Protein AF-A0A369KTC8-F1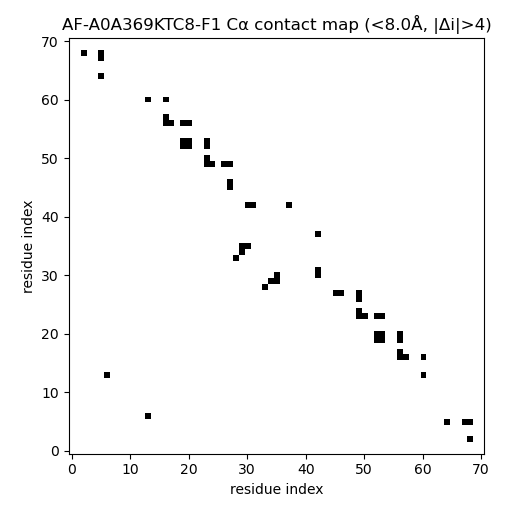 (afdb_monomer)

Nearest PDB structures (foldseek):
  6tz9-assembly1_A  TM=4.609E-01  e=9.439E+00  Homo sapiens

Secondary structure (DSSP, 8-state):
-HHHHHHHHTHHHHHHHHHHHHHHHHHHHHHHHS--S--HHHHHHHHHHHHHHHHHHHHHHHHHHHHHH--

pLDDT: mean 76.81, std 10.86, range [51.56, 91.62]

Mean predicted aligned error: 7.86 Å

Radius of gyration: 15.66 Å; Cα contacts (8 Å, |Δi|>4): 32; chains: 1; bounding box: 36×14×43 Å

Sequence (71 aa):
MELFYLIQERALPFSILALLMMASAVVVYVVWKRQVSLPLPLRIFTTVVCLTCIIGSAGLMLFTLFVGYNA

Structure (mmCIF, N/CA/C/O backbone):
data_AF-A0A369KTC8-F1
#
_entry.id   AF-A0A369KTC8-F1
#
loop_
_atom_site.group_PDB
_atom_site.id
_atom_site.type_symbol
_atom_site.label_atom_id
_atom_site.label_alt_id
_atom_site.label_comp_id
_atom_site.label_asym_id
_atom_site.label_entity_id
_atom_site.label_seq_id
_atom_site.pdbx_PDB_ins_code
_atom_site.Cartn_x
_atom_site.Cartn_y
_atom_site.Cartn_z
_atom_site.occupancy
_atom_site.B_iso_or_equiv
_atom_site.auth_seq_id
_atom_site.auth_comp_id
_atom_site.auth_asym_id
_atom_site.auth_atom_id
_atom_site.pdbx_PDB_model_num
ATOM 1 N N . MET A 1 1 ? 11.213 11.630 -23.666 1.00 51.62 1 MET A N 1
ATOM 2 C CA . MET A 1 1 ? 10.333 10.637 -24.318 1.00 51.62 1 MET A CA 1
ATOM 3 C C . MET A 1 1 ? 10.523 9.213 -23.781 1.00 51.62 1 MET A C 1
ATOM 5 O O . MET A 1 1 ? 9.666 8.396 -24.051 1.00 51.62 1 MET A O 1
ATOM 9 N N . GLU A 1 2 ? 11.551 8.927 -22.971 1.00 59.56 2 GLU A N 1
ATOM 10 C CA . GLU A 1 2 ? 11.877 7.563 -22.496 1.00 59.56 2 GLU A CA 1
ATOM 11 C C . GLU A 1 2 ? 11.024 7.107 -21.290 1.00 59.56 2 GLU A C 1
ATOM 13 O O . GLU A 1 2 ? 10.509 5.994 -21.243 1.00 59.56 2 GLU A O 1
ATOM 18 N N . LEU A 1 3 ? 10.798 8.005 -20.323 1.00 57.41 3 LEU A N 1
ATOM 19 C CA . LEU A 1 3 ? 10.133 7.688 -19.048 1.00 57.41 3 LEU A CA 1
ATOM 20 C C . LEU A 1 3 ? 8.658 7.283 -19.220 1.00 57.41 3 LEU A C 1
ATOM 22 O O . LEU A 1 3 ? 8.179 6.363 -18.565 1.00 57.41 3 LEU A O 1
ATOM 26 N N . PHE A 1 4 ? 7.949 7.936 -20.144 1.00 60.34 4 PHE A N 1
ATOM 27 C CA . PHE A 1 4 ? 6.565 7.592 -20.486 1.00 60.34 4 PHE A CA 1
ATOM 28 C C . PHE A 1 4 ? 6.455 6.245 -21.214 1.00 60.34 4 PHE A C 1
ATOM 30 O O . PHE A 1 4 ? 5.450 5.561 -21.047 1.00 60.34 4 PHE A O 1
ATOM 37 N N . TYR A 1 5 ? 7.479 5.849 -21.976 1.00 60.62 5 TYR A N 1
ATOM 38 C CA . TYR A 1 5 ? 7.502 4.579 -22.704 1.00 60.62 5 TYR A CA 1
ATOM 39 C C . TYR A 1 5 ? 7.766 3.399 -21.755 1.00 60.62 5 TYR A C 1
ATOM 41 O O . TYR A 1 5 ? 7.034 2.413 -21.768 1.00 60.62 5 TYR A O 1
ATOM 49 N N . LEU A 1 6 ? 8.707 3.559 -20.818 1.00 59.66 6 LEU A N 1
ATOM 50 C CA . LEU A 1 6 ? 8.961 2.607 -19.726 1.00 59.66 6 LEU A CA 1
ATOM 51 C C . LEU A 1 6 ? 7.739 2.413 -18.815 1.00 59.66 6 LEU A C 1
ATOM 53 O O . LEU A 1 6 ? 7.410 1.290 -18.427 1.00 59.66 6 LEU A O 1
ATOM 57 N N . ILE A 1 7 ? 7.027 3.502 -18.503 1.00 63.44 7 ILE A N 1
ATOM 58 C CA . ILE A 1 7 ? 5.756 3.444 -17.769 1.00 63.44 7 ILE A CA 1
ATOM 59 C C . ILE A 1 7 ? 4.680 2.727 -18.590 1.00 63.44 7 ILE A C 1
ATOM 61 O O . ILE A 1 7 ? 3.853 2.041 -18.002 1.00 63.44 7 ILE A O 1
ATOM 65 N N . GLN A 1 8 ? 4.680 2.847 -19.920 1.00 63.81 8 GLN A N 1
ATOM 66 C CA . GLN A 1 8 ? 3.702 2.196 -20.794 1.00 63.81 8 GLN A CA 1
ATOM 67 C C . GLN A 1 8 ? 3.939 0.680 -20.906 1.00 63.81 8 GLN A C 1
ATOM 69 O O . GLN A 1 8 ? 2.990 -0.090 -20.770 1.00 63.81 8 GLN A O 1
ATOM 74 N N . GLU A 1 9 ? 5.187 0.229 -21.052 1.00 66.75 9 GLU A N 1
ATOM 75 C CA . GLU A 1 9 ? 5.528 -1.206 -21.047 1.00 66.75 9 GLU A CA 1
ATOM 76 C C . GLU A 1 9 ? 5.289 -1.864 -19.682 1.00 66.75 9 GLU A C 1
ATOM 78 O O . GLU A 1 9 ? 4.916 -3.035 -19.589 1.00 66.75 9 GLU A O 1
ATOM 83 N N . ARG A 1 10 ? 5.462 -1.102 -18.596 1.00 65.94 10 ARG A N 1
ATOM 84 C CA . ARG A 1 10 ? 5.220 -1.544 -17.214 1.00 65.94 10 ARG A CA 1
ATOM 85 C C . ARG A 1 10 ? 3.918 -0.976 -16.643 1.00 65.94 10 ARG A C 1
ATOM 87 O O . ARG A 1 10 ? 3.755 -0.927 -15.423 1.00 65.94 10 ARG A O 1
ATOM 94 N N . ALA A 1 11 ? 2.968 -0.599 -17.502 1.00 67.75 11 ALA A N 1
ATOM 95 C CA . ALA A 1 11 ? 1.732 0.064 -17.084 1.00 67.75 11 ALA A CA 1
ATOM 96 C C . ALA A 1 11 ? 0.889 -0.827 -16.172 1.00 67.75 11 ALA A C 1
ATOM 98 O O . ALA A 1 11 ? 0.353 -0.357 -15.177 1.00 67.75 11 ALA A O 1
ATOM 99 N N . LEU A 1 12 ? 0.832 -2.129 -16.462 1.00 69.81 12 LEU A N 1
ATOM 100 C CA . LEU A 1 12 ? 0.106 -3.114 -15.657 1.00 69.81 12 LEU A CA 1
ATOM 101 C C . LEU A 1 12 ? 0.568 -3.161 -14.186 1.00 69.81 12 LEU A C 1
ATOM 103 O O . LEU A 1 12 ? -0.263 -2.915 -13.308 1.00 69.81 12 LEU A O 1
ATOM 107 N N . PRO A 1 13 ? 1.852 -3.430 -13.868 1.00 74.12 13 PRO A N 1
ATOM 108 C CA . PRO A 1 13 ? 2.308 -3.443 -12.479 1.00 74.12 13 PRO A CA 1
ATOM 109 C C . PRO A 1 13 ? 2.189 -2.067 -11.812 1.00 74.12 13 PRO A C 1
ATOM 111 O O . PRO A 1 13 ? 1.801 -1.996 -10.645 1.00 74.12 13 PRO A O 1
ATOM 114 N N . PHE A 1 14 ? 2.426 -0.972 -12.543 1.00 77.94 14 PHE A N 1
ATOM 115 C CA . PHE A 1 14 ? 2.237 0.381 -12.012 1.00 77.94 14 PHE A CA 1
ATOM 116 C C . PHE A 1 14 ? 0.773 0.677 -11.666 1.00 77.94 14 PHE A C 1
ATOM 118 O O . PHE A 1 14 ? 0.493 1.215 -10.597 1.00 77.94 14 PHE A O 1
ATOM 125 N N . SER A 1 15 ? -0.178 0.295 -12.521 1.00 78.50 15 SER A N 1
ATOM 126 C CA . SER A 1 15 ? -1.610 0.484 -12.274 1.00 78.50 15 SER A CA 1
ATOM 127 C C . SER A 1 15 ? -2.106 -0.338 -11.087 1.00 78.50 15 SER A C 1
ATOM 129 O O . SER A 1 15 ? -2.894 0.174 -10.294 1.00 78.50 15 SER A O 1
ATOM 131 N N . ILE A 1 16 ? -1.630 -1.576 -10.918 1.00 81.00 16 ILE A N 1
ATOM 132 C CA . ILE A 1 16 ? -1.994 -2.424 -9.770 1.00 81.00 16 ILE A CA 1
ATOM 133 C C . ILE A 1 16 ? -1.4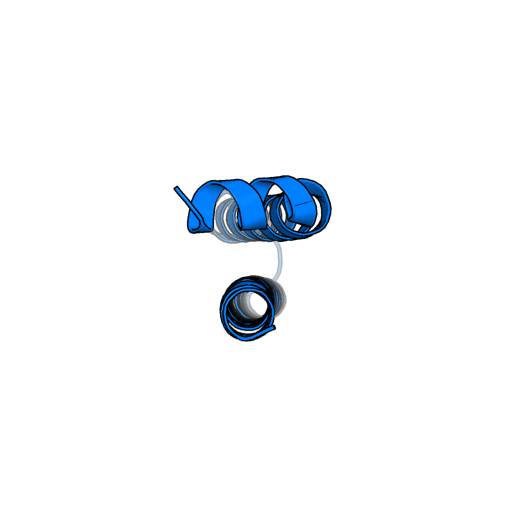74 -1.813 -8.464 1.00 81.00 16 ILE A C 1
ATOM 135 O O . ILE A 1 16 ? -2.229 -1.682 -7.500 1.00 81.00 16 ILE A O 1
ATOM 139 N N . LEU A 1 17 ? -0.209 -1.384 -8.437 1.00 82.31 17 LEU A N 1
ATOM 140 C CA . LEU A 1 17 ? 0.389 -0.726 -7.273 1.00 82.31 17 LEU A CA 1
ATOM 141 C C . LEU A 1 17 ? -0.311 0.611 -6.961 1.00 82.31 17 LEU A C 1
ATOM 143 O O . LEU A 1 17 ? -0.574 0.915 -5.799 1.00 82.31 17 LEU A O 1
ATOM 147 N N . ALA A 1 18 ? -0.685 1.384 -7.984 1.00 80.69 18 ALA A N 1
ATOM 148 C CA . ALA A 1 18 ? -1.420 2.639 -7.819 1.00 80.69 18 ALA A CA 1
ATOM 149 C C . ALA A 1 18 ? -2.837 2.416 -7.267 1.00 80.69 18 ALA A C 1
ATOM 151 O O . ALA A 1 18 ? -3.277 3.139 -6.371 1.00 80.69 18 ALA A O 1
ATOM 152 N N . LEU A 1 19 ? -3.546 1.394 -7.758 1.00 84.94 19 LEU A N 1
ATOM 153 C CA . LEU A 1 19 ? -4.845 0.982 -7.223 1.00 84.94 19 LEU A CA 1
ATOM 154 C C . LEU A 1 19 ? -4.734 0.546 -5.763 1.00 84.94 19 LEU A C 1
ATOM 156 O O . LEU A 1 19 ? -5.580 0.923 -4.955 1.00 84.94 19 LEU A O 1
ATOM 160 N N . LEU A 1 20 ? -3.678 -0.186 -5.403 1.00 84.25 20 LEU A N 1
ATOM 161 C CA . LEU A 1 20 ? -3.420 -0.595 -4.023 1.00 84.25 20 LEU A CA 1
ATOM 162 C C . LEU A 1 20 ? -3.172 0.617 -3.105 1.00 84.25 20 LEU A C 1
ATOM 164 O O . LEU A 1 20 ? -3.715 0.673 -1.998 1.00 84.25 20 LEU A O 1
ATOM 168 N N . MET A 1 21 ? -2.414 1.618 -3.567 1.00 83.62 21 MET A N 1
ATOM 169 C CA . MET A 1 21 ? -2.213 2.885 -2.844 1.00 83.62 21 MET A CA 1
ATOM 170 C C . MET A 1 21 ? -3.524 3.665 -2.674 1.00 83.62 21 MET A C 1
ATOM 172 O O . MET A 1 21 ? -3.811 4.162 -1.586 1.00 83.62 21 MET A O 1
ATOM 176 N N . MET A 1 22 ? -4.361 3.739 -3.712 1.00 87.38 22 MET A N 1
ATOM 177 C CA . MET A 1 22 ? -5.675 4.385 -3.609 1.00 87.38 22 MET A CA 1
ATOM 178 C C . MET A 1 22 ? -6.609 3.634 -2.656 1.00 87.38 22 MET A C 1
ATOM 180 O O . MET A 1 22 ? -7.239 4.256 -1.802 1.00 87.38 22 MET A O 1
ATOM 184 N N . ALA A 1 23 ? -6.673 2.305 -2.746 1.00 86.00 23 ALA A N 1
ATOM 185 C CA . ALA A 1 23 ? -7.502 1.485 -1.869 1.00 86.00 23 ALA A CA 1
ATOM 186 C C . ALA A 1 23 ? -7.089 1.635 -0.397 1.00 86.00 23 ALA A C 1
ATOM 188 O O . ALA A 1 23 ? -7.941 1.849 0.463 1.00 86.00 23 ALA A O 1
ATOM 189 N N . SER A 1 24 ? -5.787 1.602 -0.105 1.00 86.31 24 SER A N 1
ATOM 190 C CA . SER A 1 24 ? -5.265 1.809 1.252 1.00 86.31 24 SER A CA 1
ATOM 191 C C . SER A 1 24 ? -5.546 3.220 1.782 1.00 86.31 24 SER A C 1
ATOM 193 O O . SER A 1 24 ? -5.961 3.361 2.933 1.00 86.31 24 SER A O 1
ATOM 195 N N . ALA A 1 25 ? -5.441 4.261 0.951 1.00 84.00 25 ALA A N 1
ATOM 196 C CA . ALA A 1 25 ? -5.830 5.621 1.332 1.00 84.00 25 ALA A CA 1
ATOM 197 C C . ALA A 1 25 ? -7.333 5.739 1.652 1.00 84.00 25 ALA A C 1
ATOM 199 O O . ALA A 1 25 ? -7.709 6.360 2.650 1.00 84.00 25 ALA A O 1
ATOM 200 N N . VAL A 1 26 ? -8.199 5.106 0.853 1.00 87.50 26 VAL A N 1
ATOM 201 C CA . VAL A 1 26 ? -9.650 5.065 1.099 1.00 87.50 26 VAL A CA 1
ATOM 202 C C . VAL A 1 26 ? -9.965 4.324 2.398 1.00 87.50 26 VAL A C 1
ATOM 204 O O . VAL A 1 26 ? -10.774 4.805 3.189 1.00 87.50 26 VAL A O 1
ATOM 207 N N . VAL A 1 27 ? -9.308 3.192 2.664 1.00 84.81 27 VAL A N 1
ATOM 208 C CA . VAL A 1 27 ? -9.484 2.433 3.912 1.00 84.81 27 VAL A CA 1
ATOM 209 C C . VAL A 1 27 ? -9.097 3.281 5.122 1.00 84.81 27 VAL A C 1
ATOM 211 O O . VAL A 1 27 ? -9.892 3.390 6.055 1.00 84.81 27 VAL A O 1
ATOM 214 N N . VAL A 1 28 ? -7.940 3.950 5.093 1.00 85.12 28 VAL A N 1
ATOM 215 C CA . VAL A 1 28 ? -7.524 4.874 6.163 1.00 85.12 28 VAL A CA 1
ATOM 216 C C . VAL A 1 28 ? -8.556 5.987 6.340 1.00 85.12 28 VAL A C 1
ATOM 218 O O . VAL A 1 28 ? -9.011 6.240 7.455 1.00 85.12 28 VAL A O 1
ATOM 221 N N . TYR A 1 29 ? -9.003 6.610 5.251 1.00 85.38 29 TYR A N 1
ATOM 222 C CA . TYR A 1 29 ? -10.009 7.664 5.309 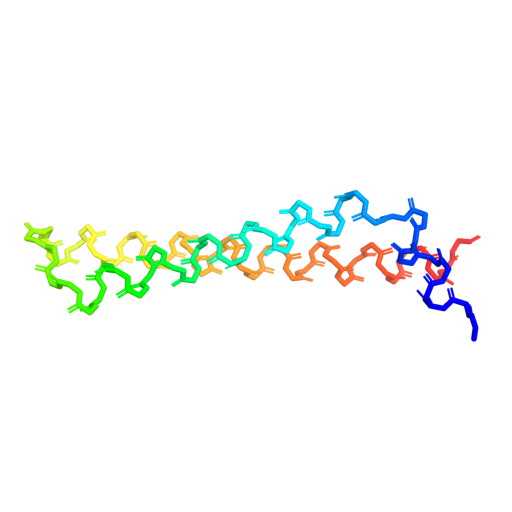1.00 85.38 29 TYR A CA 1
ATOM 223 C C . TYR A 1 29 ? -11.321 7.189 5.940 1.00 85.38 29 TYR A C 1
ATOM 225 O O . TYR A 1 29 ? -11.874 7.873 6.797 1.00 85.38 29 TYR A O 1
ATOM 233 N N . VAL A 1 30 ? -11.814 6.006 5.572 1.00 84.81 30 VAL A N 1
ATOM 234 C CA . VAL A 1 30 ? -1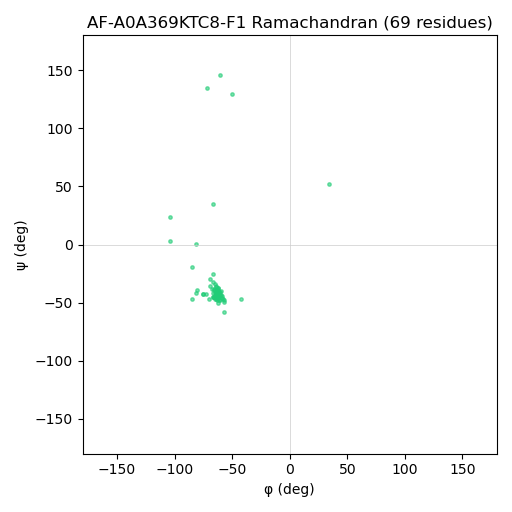3.047 5.432 6.128 1.00 84.81 30 VAL A CA 1
ATOM 235 C C . VAL A 1 30 ? -12.874 5.081 7.605 1.00 84.81 30 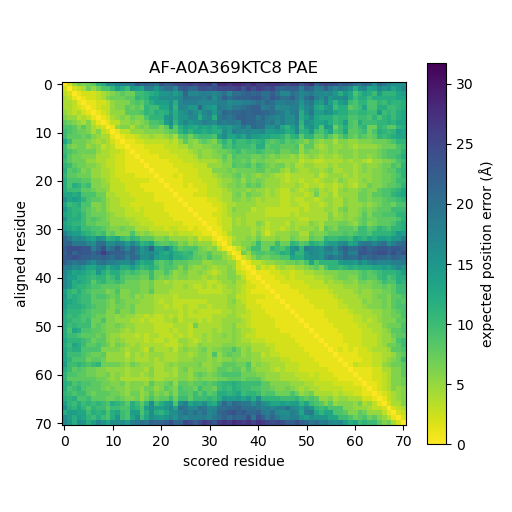VAL A C 1
ATOM 237 O O . VAL A 1 30 ? -13.728 5.441 8.417 1.00 84.81 30 VAL A O 1
ATOM 240 N N . VAL A 1 31 ? -11.763 4.440 7.977 1.00 83.69 31 VAL A N 1
ATOM 241 C CA . VAL A 1 31 ? -11.452 4.073 9.368 1.00 83.69 31 VAL A CA 1
ATOM 242 C C . VAL A 1 31 ? -11.391 5.311 10.261 1.00 83.69 31 VAL A C 1
ATOM 244 O O . VAL A 1 31 ? -11.894 5.286 11.388 1.00 83.69 31 VAL A O 1
ATOM 247 N N . TRP A 1 32 ? -10.811 6.410 9.777 1.00 78.94 32 TRP A N 1
ATOM 248 C CA . TRP A 1 32 ? -10.634 7.635 10.554 1.00 78.94 32 TRP A CA 1
ATOM 249 C C . TRP A 1 32 ? -11.862 8.549 10.534 1.00 78.94 32 TRP A C 1
ATOM 251 O O . TRP A 1 32 ? -12.314 8.971 11.599 1.00 78.94 32 TRP A O 1
ATOM 261 N N . LYS A 1 33 ? -12.451 8.802 9.361 1.00 78.75 33 LYS A N 1
ATOM 262 C CA . LYS A 1 33 ? -13.570 9.742 9.194 1.00 78.75 33 LYS A CA 1
ATOM 263 C C . LYS A 1 33 ? -14.918 9.156 9.583 1.00 78.75 33 LYS A C 1
ATOM 265 O O . LYS A 1 33 ? -15.737 9.860 10.161 1.00 78.75 33 LYS A O 1
ATOM 270 N N . ARG A 1 34 ? -15.172 7.883 9.273 1.00 73.19 34 ARG A N 1
ATOM 271 C CA . ARG A 1 34 ? -16.477 7.268 9.550 1.00 73.19 34 ARG A CA 1
ATOM 272 C C . ARG A 1 34 ? -16.622 6.803 10.997 1.00 73.19 34 ARG A C 1
ATOM 274 O O . ARG A 1 34 ? -17.666 6.249 11.312 1.00 73.19 34 ARG A O 1
ATOM 281 N N . GLN A 1 35 ? -15.583 7.003 11.828 1.00 63.31 35 GLN A N 1
ATOM 282 C CA . GLN A 1 35 ? -15.460 6.465 13.188 1.00 63.31 35 GLN A CA 1
ATOM 283 C C . GLN A 1 35 ? -16.112 5.089 13.289 1.00 63.31 35 GLN A C 1
ATOM 285 O O . GLN A 1 35 ? -16.981 4.854 14.126 1.00 63.31 35 GLN A O 1
ATOM 290 N N . VAL A 1 36 ? -15.719 4.195 12.373 1.00 64.38 36 VAL A N 1
ATOM 291 C CA . VAL A 1 36 ? -16.142 2.800 12.447 1.00 64.38 36 VAL A CA 1
ATOM 292 C C . VAL A 1 36 ? -15.844 2.372 13.877 1.00 64.38 36 VAL A C 1
ATOM 294 O O . VAL A 1 36 ? -14.743 2.655 14.363 1.00 64.38 36 VAL A O 1
ATOM 297 N N . SER A 1 37 ? -16.821 1.771 14.553 1.00 69.00 37 SER A N 1
ATOM 298 C CA . SER A 1 37 ? -16.793 1.336 15.958 1.00 69.00 37 SER A CA 1
ATOM 299 C C . SER A 1 37 ? -15.793 0.193 16.203 1.00 69.00 37 SER A C 1
ATOM 301 O O . SER A 1 37 ? -16.000 -0.710 17.004 1.00 69.00 37 SER A O 1
ATOM 303 N N . LEU A 1 38 ? -14.680 0.232 15.480 1.00 70.50 38 LEU A N 1
ATOM 304 C CA . LEU A 1 38 ? -13.480 -0.527 15.696 1.00 70.50 38 LEU A CA 1
ATOM 305 C C . LEU A 1 38 ? -12.777 0.022 16.941 1.00 70.50 38 LEU A C 1
ATOM 307 O O . LEU A 1 38 ? -12.599 1.240 17.071 1.00 70.50 38 LEU A O 1
ATOM 311 N N . PRO A 1 39 ? -12.319 -0.862 17.836 1.00 82.56 39 PRO A N 1
ATOM 312 C CA . PRO A 1 39 ? -11.534 -0.449 18.982 1.00 82.56 39 PRO A CA 1
ATOM 313 C C . PRO A 1 39 ? -10.245 0.240 18.511 1.00 82.56 39 PRO A C 1
ATOM 315 O O . PRO A 1 39 ? -9.662 -0.117 17.483 1.00 82.56 39 PRO A O 1
ATOM 318 N N . LEU A 1 40 ? -9.798 1.237 19.280 1.00 81.62 40 LEU A N 1
ATOM 319 C CA . LEU A 1 40 ? -8.603 2.046 19.008 1.00 81.62 40 LEU A CA 1
ATOM 320 C C . LEU A 1 40 ? -7.383 1.237 18.502 1.00 81.62 40 LEU A C 1
ATOM 322 O O . LEU A 1 40 ? -6.813 1.637 17.485 1.00 81.62 40 LEU A O 1
ATOM 326 N N . PRO A 1 41 ? -7.001 0.089 19.109 1.00 83.81 41 PRO A N 1
ATOM 327 C CA . PRO A 1 41 ? -5.868 -0.706 18.625 1.00 83.81 41 PRO A CA 1
ATOM 328 C C . PRO A 1 41 ? -6.063 -1.256 17.208 1.00 83.81 41 PRO A C 1
ATOM 330 O O . PRO A 1 41 ? -5.120 -1.258 16.423 1.00 83.81 41 PRO A O 1
ATOM 333 N N . LEU A 1 42 ? -7.281 -1.664 16.839 1.00 81.31 42 LEU A N 1
ATOM 334 C CA . LEU A 1 42 ? -7.592 -2.154 15.491 1.00 81.31 42 LEU A CA 1
ATOM 335 C C . LEU A 1 42 ? -7.537 -1.030 14.453 1.00 81.31 42 LEU A C 1
ATOM 337 O O . LEU A 1 42 ? -7.073 -1.252 13.333 1.00 81.31 42 LEU A O 1
ATOM 341 N N . ARG A 1 43 ? -7.950 0.190 14.822 1.00 81.62 43 ARG A N 1
ATOM 342 C CA . ARG A 1 43 ? -7.793 1.372 13.957 1.00 81.62 43 ARG A CA 1
ATOM 343 C C . ARG A 1 43 ? -6.313 1.674 13.731 1.00 81.62 43 ARG A C 1
ATOM 345 O O . ARG A 1 43 ? -5.897 1.843 12.592 1.00 81.62 43 ARG A O 1
ATOM 352 N N . ILE A 1 44 ? -5.496 1.672 14.781 1.00 85.94 44 ILE A N 1
ATOM 353 C CA . ILE A 1 44 ? -4.053 1.924 14.655 1.00 85.94 44 ILE A CA 1
ATOM 354 C C . ILE A 1 44 ? -3.390 0.835 13.805 1.00 85.94 44 ILE A C 1
ATOM 356 O O . ILE A 1 44 ? -2.694 1.162 12.848 1.00 85.94 44 ILE A O 1
ATOM 360 N N . PHE A 1 45 ? -3.670 -0.441 14.081 1.00 87.69 45 PHE A N 1
ATOM 361 C CA . PHE A 1 45 ? -3.122 -1.571 13.328 1.00 87.69 45 PHE A CA 1
ATOM 362 C C . PHE A 1 45 ? -3.446 -1.483 11.831 1.00 87.69 45 PHE A C 1
ATOM 364 O O . PHE A 1 45 ? -2.546 -1.548 10.998 1.00 87.69 45 PHE A O 1
ATOM 371 N N . THR A 1 46 ? -4.713 -1.250 11.480 1.00 85.62 46 THR A N 1
ATOM 372 C CA . THR A 1 46 ? -5.131 -1.094 10.074 1.00 85.62 46 THR A CA 1
ATOM 373 C C . THR A 1 46 ? -4.466 0.104 9.398 1.00 85.62 46 THR A C 1
ATOM 375 O O . THR A 1 46 ? -4.069 0.009 8.237 1.00 85.62 46 THR A O 1
ATOM 378 N N . THR A 1 47 ? -4.274 1.206 10.126 1.00 86.75 47 THR A N 1
ATOM 379 C CA . THR A 1 47 ? -3.574 2.391 9.611 1.00 86.75 47 THR A CA 1
ATOM 380 C C . THR A 1 47 ? -2.097 2.096 9.345 1.00 86.75 47 THR A C 1
ATOM 382 O O . THR A 1 47 ? -1.595 2.437 8.277 1.00 86.75 47 THR A O 1
ATOM 385 N N . VAL A 1 48 ? -1.409 1.423 10.273 1.00 91.62 48 VAL A N 1
ATOM 386 C CA . VAL A 1 48 ? 0.006 1.041 10.129 1.00 91.62 48 VAL A CA 1
ATOM 387 C C . VAL A 1 48 ? 0.193 0.118 8.931 1.00 91.62 48 VAL A C 1
ATOM 389 O O . VAL A 1 48 ? 1.051 0.394 8.095 1.00 91.62 48 VAL A O 1
ATOM 392 N N . VAL A 1 49 ? -0.646 -0.915 8.795 1.00 89.56 49 VAL A N 1
ATOM 393 C CA . VAL A 1 49 ? -0.616 -1.841 7.651 1.00 89.56 49 VAL A CA 1
ATOM 394 C C . VAL A 1 49 ? -0.827 -1.092 6.333 1.00 89.56 49 VAL A C 1
ATOM 396 O O . VAL A 1 49 ? -0.049 -1.267 5.398 1.00 89.56 49 VAL A O 1
ATOM 399 N N . CYS A 1 50 ? -1.817 -0.196 6.262 1.00 87.81 50 CYS A N 1
ATOM 400 C CA . CYS A 1 50 ? -2.052 0.616 5.064 1.00 87.81 50 CYS A CA 1
ATOM 401 C C . CYS A 1 50 ? -0.845 1.494 4.721 1.00 87.81 50 CYS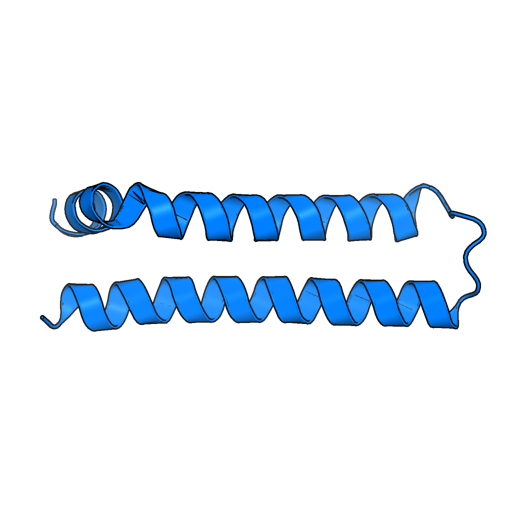 A C 1
ATOM 403 O O . CYS A 1 50 ? -0.442 1.548 3.563 1.00 87.81 50 CYS A O 1
ATOM 405 N N . LEU A 1 51 ? -0.227 2.138 5.714 1.00 86.81 51 LEU A N 1
ATOM 406 C CA . LEU A 1 51 ? 0.986 2.930 5.506 1.00 86.81 51 LEU A CA 1
ATOM 407 C C . LEU A 1 51 ? 2.152 2.068 5.016 1.00 86.81 51 LEU A C 1
ATOM 409 O O . LEU A 1 51 ? 2.875 2.489 4.115 1.00 86.81 51 LEU A O 1
ATOM 413 N N . THR A 1 52 ? 2.308 0.850 5.542 1.00 89.69 52 THR A N 1
ATOM 414 C CA . THR A 1 52 ? 3.357 -0.070 5.074 1.00 89.69 52 THR A CA 1
ATOM 415 C C . THR A 1 52 ? 3.120 -0.472 3.621 1.00 89.69 52 THR A C 1
ATOM 417 O O . THR A 1 52 ? 4.059 -0.470 2.829 1.00 89.69 52 THR A O 1
ATOM 420 N N . CYS A 1 53 ? 1.869 -0.743 3.237 1.00 85.81 53 CYS A N 1
ATOM 421 C CA . CYS A 1 53 ? 1.503 -1.019 1.849 1.00 85.81 53 CYS A CA 1
ATOM 422 C C . CYS A 1 53 ? 1.768 0.179 0.932 1.00 85.81 53 CYS A C 1
ATOM 424 O O . CYS A 1 53 ? 2.304 -0.012 -0.154 1.00 85.81 53 CYS A O 1
ATOM 426 N N . ILE A 1 54 ? 1.444 1.404 1.353 1.00 86.31 54 ILE A N 1
ATOM 427 C CA . ILE A 1 54 ? 1.698 2.623 0.570 1.00 86.31 54 ILE A CA 1
ATOM 428 C C . ILE A 1 54 ? 3.201 2.812 0.349 1.00 86.31 54 ILE A C 1
ATOM 430 O O . ILE A 1 54 ? 3.636 2.979 -0.789 1.00 86.31 54 ILE A O 1
ATOM 434 N N . ILE A 1 55 ? 3.998 2.736 1.418 1.00 88.88 55 ILE A N 1
ATOM 435 C CA . ILE A 1 55 ? 5.456 2.903 1.356 1.00 88.88 55 ILE A CA 1
ATOM 436 C C . ILE A 1 55 ? 6.091 1.785 0.524 1.00 88.88 55 ILE A C 1
ATOM 438 O O . ILE A 1 55 ? 6.923 2.062 -0.336 1.00 88.88 55 ILE A O 1
ATOM 442 N N . GLY A 1 56 ? 5.670 0.535 0.728 1.00 87.19 56 GLY A N 1
ATOM 443 C CA . GLY A 1 56 ? 6.147 -0.607 -0.048 1.00 87.19 56 GLY A CA 1
ATOM 444 C C . GLY A 1 56 ? 5.809 -0.482 -1.533 1.00 87.19 56 GLY A C 1
ATOM 445 O O . GLY A 1 56 ? 6.664 -0.730 -2.379 1.00 87.19 56 GLY A O 1
ATOM 446 N N . SER A 1 57 ? 4.601 -0.016 -1.860 1.00 83.38 57 SER A N 1
ATOM 447 C CA . SER A 1 57 ? 4.175 0.201 -3.248 1.00 83.38 57 SER A CA 1
ATOM 448 C C . SER A 1 57 ? 4.976 1.312 -3.921 1.00 83.38 57 SER A C 1
ATOM 450 O O . SER A 1 57 ? 5.454 1.132 -5.038 1.00 83.38 57 SER A O 1
ATOM 452 N N . ALA A 1 58 ? 5.180 2.434 -3.226 1.00 83.50 58 ALA A N 1
ATOM 453 C CA . ALA A 1 58 ? 5.994 3.542 -3.715 1.00 83.50 58 ALA A CA 1
ATOM 454 C C . ALA A 1 58 ? 7.466 3.135 -3.898 1.00 83.50 58 ALA A C 1
ATOM 456 O O . ALA A 1 58 ? 8.079 3.464 -4.911 1.00 83.50 58 ALA A O 1
ATOM 457 N N . GLY A 1 59 ? 8.022 2.375 -2.949 1.00 85.56 59 GLY A N 1
ATOM 458 C CA . GLY A 1 59 ? 9.383 1.848 -3.028 1.00 85.56 59 GLY A CA 1
ATOM 459 C C . GLY A 1 59 ? 9.571 0.895 -4.208 1.00 85.56 59 GLY A C 1
ATOM 460 O O . GLY A 1 59 ? 10.536 1.031 -4.956 1.00 85.56 59 GLY A O 1
ATOM 461 N N . LEU A 1 60 ? 8.618 -0.015 -4.434 1.00 82.38 60 LEU A N 1
ATOM 462 C CA . LEU A 1 60 ? 8.619 -0.901 -5.600 1.00 82.38 60 LEU A CA 1
ATOM 463 C C . LEU A 1 60 ? 8.494 -0.118 -6.910 1.00 82.38 60 LEU A C 1
ATOM 465 O O . LEU A 1 60 ? 9.249 -0.383 -7.840 1.00 82.38 60 LEU A O 1
ATOM 469 N N . MET A 1 61 ? 7.602 0.873 -6.991 1.00 80.38 61 MET A N 1
ATOM 470 C CA . MET A 1 61 ? 7.489 1.748 -8.166 1.00 80.38 61 MET A CA 1
ATOM 471 C C . MET A 1 61 ? 8.813 2.453 -8.484 1.00 80.38 61 MET A C 1
ATOM 473 O O . MET A 1 61 ? 9.262 2.418 -9.629 1.00 80.38 61 MET A O 1
ATOM 477 N N . LEU A 1 62 ? 9.464 3.040 -7.474 1.00 80.50 62 LEU A N 1
ATOM 478 C CA . LEU A 1 62 ? 10.770 3.682 -7.631 1.00 80.50 62 LEU A CA 1
ATOM 479 C C . LEU A 1 62 ? 11.836 2.678 -8.071 1.00 80.50 62 LEU A C 1
ATOM 481 O O . LEU A 1 62 ? 12.562 2.950 -9.020 1.00 80.50 62 LEU A O 1
ATOM 485 N N . PHE A 1 63 ? 11.902 1.501 -7.447 1.00 79.44 63 PHE A N 1
ATOM 486 C CA . PHE A 1 63 ? 12.840 0.448 -7.837 1.00 79.44 63 PHE A CA 1
ATOM 487 C C . PHE A 1 63 ? 12.633 0.004 -9.290 1.00 79.44 63 PHE A C 1
ATOM 489 O O . PHE A 1 63 ? 13.597 -0.113 -10.041 1.00 79.44 63 PHE A O 1
ATOM 496 N N . THR A 1 64 ? 11.380 -0.177 -9.716 1.00 73.06 64 THR A N 1
ATOM 497 C CA . THR A 1 64 ? 11.058 -0.579 -11.094 1.00 73.06 64 THR A CA 1
ATOM 498 C C . THR A 1 64 ? 11.480 0.492 -12.101 1.00 73.06 64 THR A C 1
ATOM 500 O O . THR A 1 64 ? 11.959 0.151 -13.178 1.00 73.06 64 THR A O 1
ATOM 503 N N . LEU A 1 65 ? 11.351 1.776 -11.750 1.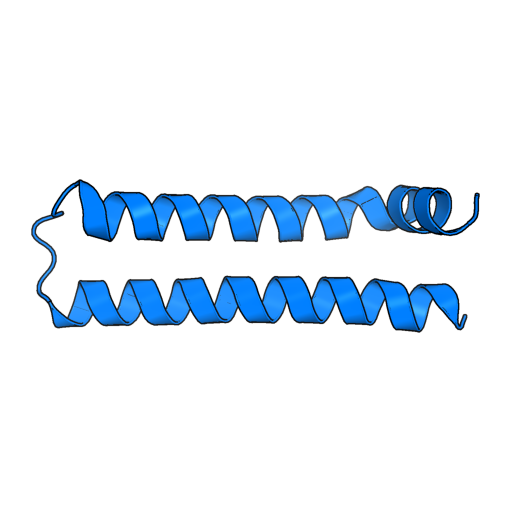00 71.38 65 LEU A N 1
ATOM 504 C CA . LEU A 1 65 ? 11.842 2.884 -12.571 1.00 71.38 65 LEU A CA 1
ATOM 505 C C . LEU A 1 65 ? 13.374 2.941 -12.597 1.00 71.38 65 LEU A C 1
ATOM 507 O O . LEU A 1 65 ? 13.941 3.053 -13.673 1.00 71.38 65 LEU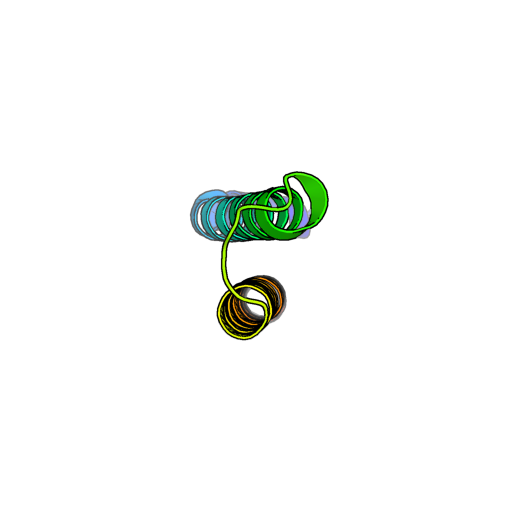 A O 1
ATOM 511 N N . PHE A 1 66 ? 14.060 2.829 -11.456 1.00 70.62 66 PHE A N 1
ATOM 512 C CA . PHE A 1 66 ? 15.528 2.900 -11.395 1.00 70.62 66 PHE A CA 1
ATOM 513 C C . PHE A 1 66 ? 16.225 1.712 -12.065 1.00 70.62 66 PHE A C 1
ATOM 515 O O . PHE A 1 66 ? 17.259 1.897 -12.703 1.00 70.62 66 PHE A O 1
ATOM 522 N N . VAL A 1 67 ? 15.681 0.502 -11.920 1.00 64.56 67 VAL A N 1
ATOM 523 C CA . VAL A 1 67 ? 16.194 -0.695 -12.601 1.00 64.56 67 VAL A CA 1
ATOM 524 C C . VAL A 1 67 ? 15.803 -0.681 -14.074 1.00 64.56 67 VAL A C 1
ATOM 526 O O . VAL A 1 67 ? 16.641 -0.966 -14.916 1.00 64.56 67 VAL A O 1
ATOM 529 N N . GLY A 1 68 ? 14.564 -0.304 -14.400 1.00 58.25 68 GLY A N 1
ATOM 530 C CA . GLY A 1 68 ? 14.102 -0.206 -15.785 1.00 58.25 68 GLY A CA 1
ATOM 531 C C . GLY A 1 68 ? 14.786 0.899 -16.594 1.00 58.25 68 GLY A C 1
ATOM 532 O O . GLY A 1 68 ? 14.858 0.782 -17.805 1.00 58.25 68 GLY A O 1
ATOM 533 N N . TYR A 1 69 ? 15.298 1.950 -15.948 1.00 55.72 69 TYR A N 1
ATOM 534 C CA . TYR A 1 69 ? 16.042 3.031 -16.608 1.00 55.72 69 TYR A CA 1
ATOM 535 C C . TYR A 1 69 ? 17.539 2.717 -16.791 1.00 55.72 69 TYR A C 1
ATOM 537 O O . TYR A 1 69 ? 18.199 3.362 -17.596 1.00 55.72 69 TYR A O 1
ATOM 545 N N . ASN A 1 70 ? 18.090 1.764 -16.028 1.00 55.22 70 ASN A N 1
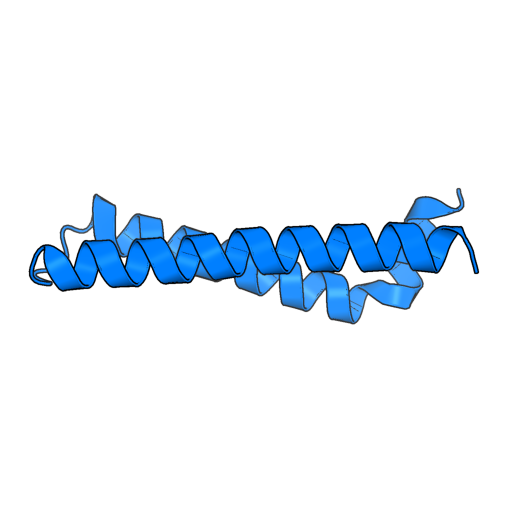ATOM 546 C CA . ASN A 1 70 ? 19.506 1.363 -16.090 1.00 55.22 70 ASN A CA 1
ATOM 547 C C . ASN A 1 70 ? 19.741 0.025 -16.822 1.00 55.22 70 ASN A C 1
ATOM 549 O O . ASN A 1 70 ? 20.876 -0.453 -16.836 1.00 55.22 70 ASN A O 1
ATOM 553 N N . ALA A 1 71 ? 18.693 -0.594 -17.369 1.00 51.56 71 ALA A N 1
ATOM 554 C CA . ALA A 1 71 ? 18.758 -1.809 -18.183 1.00 51.56 71 ALA A CA 1
ATOM 555 C C . ALA A 1 71 ? 18.608 -1.454 -19.665 1.00 51.56 71 ALA A C 1
ATOM 557 O O . ALA A 1 71 ? 19.301 -2.098 -20.482 1.00 51.56 71 ALA A O 1
#

Solvent-accessible surface area (backbone atoms only — not comparable to full-atom values): 3946 Å² total; per-residue (Å²): 124,63,71,66,50,57,45,58,79,43,33,68,66,52,51,54,41,49,49,50,39,51,49,34,52,50,50,45,47,45,54,65,72,64,58,53,92,60,57,69,69,58,50,51,50,53,42,51,51,32,51,49,52,38,52,52,38,52,50,48,53,51,48,51,50,58,52,63,72,74,109

Foldseek 3Di:
DVLVVLCVVVVVLLVVLVVLLVVLVVVLCCVPVVVPVDPPVVNVVSNVVSVVSNVVSVVVVVVSSVVSVVD